Protein 4TV0 (pdb70)

B-factor: mean 57.61, std 27.95, range [18.91, 178.46]

Foldseek 3Di:
DDDDPVQLVVLVVLVVVQVVDDPHDDSRDDDDPVVSVCNVVVSPD

Organism: Drosophila melanogaster (NCBI:txid7227)

Secondary structure (DSSP, 8-state):
----HHHHHHHHHHHHHHTTS-----TTS---HHHHH--HHHH--

Structure (mmCIF, N/CA/C/O backbone):
data_4TV0
#
_entry.id   4TV0
#
_cell.length_a   103.929
_cell.length_b   103.929
_cell.length_c   103.929
_cell.angle_alpha   90.00
_cell.angle_beta   90.00
_cell.angle_gamma   90.00
#
_symmetry.space_group_name_H-M   'P 41 3 2'
#
loop_
_entity.id
_entity.type
_entity.pdbx_description
1 polymer 'Histone RNA hairpin-binding protein'
2 polymer 'RNA (26-MER)'
3 non-polymer 'CALCIUM ION'
#
loop_
_atom_site.group_PDB
_atom_site.id
_atom_site.type_symbol
_atom_site.label_atom_id
_atom_site.label_alt_id
_atom_site.label_comp_id
_atom_site.label_asym_id
_atom_site.label_entity_id
_atom_site.label_seq_id
_atom_site.pdbx_PDB_ins_code
_atom_site.Cartn_x
_atom_site.Cartn_y
_atom_site.Cartn_z
_atom_site.occupancy
_atom_site.B_iso_or_equiv
_atom_site.auth_seq_id
_atom_site.auth_comp_id
_atom_site.auth_asym_id
_atom_site.auth_atom_id
_atom_site.pdbx_PDB_model_num
ATOM 1 N N . THR A 1 5 ? -35.640 16.233 -13.717 1.00 36.46 188 THR A N 1
ATOM 2 C CA . THR A 1 5 ? -34.819 17.162 -14.497 1.00 43.16 188 THR A CA 1
ATOM 3 C C . THR A 1 5 ? -34.970 18.642 -14.099 1.00 41.76 188 THR A C 1
ATOM 4 O O . THR A 1 5 ? -36.070 19.123 -13.914 1.00 42.03 188 THR A O 1
ATOM 8 N N . GLU A 1 6 ? -33.831 19.325 -13.976 1.00 47.12 189 GLU A N 1
ATOM 9 C CA . GLU A 1 6 ? -33.697 20.734 -13.605 1.00 43.51 189 GLU A CA 1
ATOM 10 C C . GLU A 1 6 ? -34.180 21.662 -14.733 1.00 50.84 189 GLU A C 1
ATOM 11 O O . GLU A 1 6 ? -34.071 21.323 -15.923 1.00 51.30 189 GLU A O 1
ATOM 17 N N . ALA A 1 7 ? -34.720 22.828 -14.362 1.00 39.46 190 ALA A N 1
ATOM 18 C CA . ALA A 1 7 ? -35.280 23.774 -15.350 1.00 34.30 190 ALA A CA 1
ATOM 19 C C . ALA A 1 7 ? -34.975 25.240 -15.036 1.00 31.84 190 ALA A C 1
ATOM 20 O O . ALA A 1 7 ? -35.082 26.102 -15.922 1.00 33.56 190 ALA A O 1
ATOM 22 N N . ASP A 1 8 ? -34.580 25.509 -13.788 1.00 29.28 191 ASP A N 1
ATOM 23 C CA . ASP A 1 8 ? -34.202 26.853 -13.358 1.00 31.01 191 ASP A CA 1
ATOM 24 C C . ASP A 1 8 ? -33.107 27.445 -14.225 1.00 35.50 191 ASP A C 1
ATOM 25 O O . ASP A 1 8 ? -32.024 26.884 -14.346 1.00 37.46 191 ASP A O 1
ATOM 30 N N . PRO A 1 9 ? -33.380 28.598 -14.832 1.00 42.17 192 PRO A N 1
ATOM 31 C CA . PRO A 1 9 ? -32.413 29.152 -15.784 1.00 39.28 192 PRO A CA 1
ATOM 32 C C . PRO A 1 9 ? -31.086 29.599 -15.169 1.00 40.85 192 PRO A C 1
ATOM 33 O O . PRO A 1 9 ? -30.100 29.757 -15.893 1.00 44.53 192 PRO A O 1
ATOM 37 N N . ALA A 1 10 ? -31.038 29.811 -13.863 1.00 4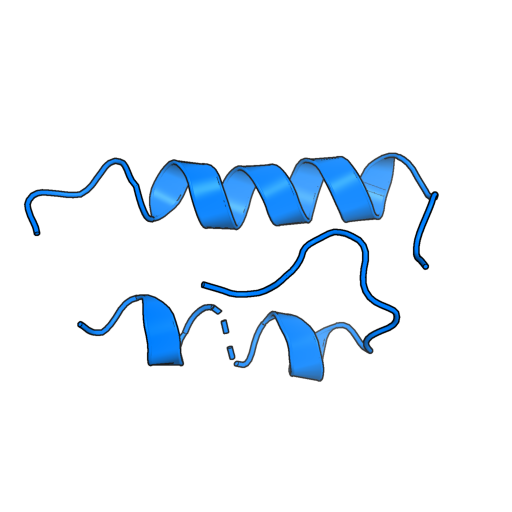1.78 193 ALA A N 1
ATOM 38 C CA . ALA A 1 10 ? -29.773 30.252 -13.279 1.00 38.54 193 ALA A CA 1
ATOM 39 C C . ALA A 1 10 ? -28.872 29.060 -13.028 1.00 38.86 193 ALA A C 1
ATOM 40 O O . ALA A 1 10 ? -27.666 29.142 -13.231 1.00 42.19 193 ALA A O 1
ATOM 42 N N . ILE A 1 11 ? -29.461 27.949 -12.606 1.00 30.96 194 ILE A N 1
ATOM 43 C CA . ILE A 1 11 ? -28.700 26.726 -12.417 1.00 31.83 194 ILE A CA 1
ATOM 44 C C . ILE A 1 11 ? -28.198 26.185 -13.764 1.00 35.40 194 ILE A C 1
ATOM 45 O O . ILE A 1 11 ? -27.009 25.892 -13.925 1.00 36.47 194 ILE A O 1
ATOM 50 N N . LEU A 1 12 ? -29.090 26.095 -14.745 1.00 34.73 195 LEU A N 1
ATOM 51 C CA . LEU A 1 12 ? -28.697 25.614 -16.072 1.00 32.15 195 LEU A CA 1
ATOM 52 C C . LEU A 1 12 ? -27.540 26.405 -16.682 1.00 36.67 195 LEU A C 1
ATOM 53 O O . LEU A 1 12 ? -26.570 25.824 -17.169 1.00 34.68 195 LEU A O 1
ATOM 58 N N . SER A 1 13 ? -27.632 27.729 -16.644 1.00 37.31 196 SER A N 1
ATOM 59 C CA . SER A 1 13 ? -26.607 28.541 -17.285 1.00 30.32 196 SER A CA 1
ATOM 60 C C . SER A 1 13 ? -25.251 28.458 -16.567 1.00 36.04 196 SER A C 1
ATOM 61 O O . SER A 1 13 ? -24.212 28.483 -17.221 1.00 37.62 196 SER A O 1
ATOM 64 N N . ARG A 1 14 ? -25.255 28.346 -15.240 1.00 28.03 197 ARG A N 1
ATOM 65 C CA . ARG A 1 14 ? -24.006 28.204 -14.507 1.00 27.06 197 ARG A CA 1
ATOM 66 C C . ARG A 1 14 ? -23.416 26.823 -14.778 1.00 36.59 197 ARG A C 1
ATOM 67 O O . ARG A 1 14 ? -22.200 26.639 -14.845 1.00 36.44 197 ARG A O 1
ATOM 75 N N . ARG A 1 15 ? -24.282 25.830 -14.890 1.00 31.70 198 ARG A N 1
ATOM 76 C CA . ARG A 1 15 ? -23.784 24.494 -15.117 1.00 32.28 198 ARG A CA 1
ATOM 77 C C . ARG A 1 15 ? -23.175 24.441 -16.521 1.00 32.63 198 ARG A C 1
ATOM 78 O O . ARG A 1 15 ? -22.141 23.810 -16.740 1.00 34.40 198 ARG A O 1
ATOM 86 N N . GLN A 1 16 ? -23.791 25.152 -17.454 1.00 32.13 199 GLN A N 1
ATOM 87 C CA . GLN A 1 16 ? -23.338 25.139 -18.829 1.00 33.71 199 GLN A CA 1
ATOM 88 C C . GLN A 1 16 ? -21.976 25.825 -18.903 1.00 41.93 199 GLN A C 1
ATOM 89 O O . GLN A 1 16 ? -21.165 25.526 -19.775 1.00 47.52 199 GLN A O 1
ATOM 95 N N . LYS A 1 17 ? -21.725 26.723 -17.955 1.00 35.64 200 LYS A N 1
ATOM 96 C CA . LYS A 1 17 ? -20.542 27.560 -17.972 1.00 35.98 200 LYS A CA 1
ATOM 97 C C . LYS A 1 17 ? -19.370 26.731 -17.476 1.00 40.35 200 LYS A C 1
ATOM 98 O O . LYS A 1 17 ? -18.305 26.723 -18.083 1.00 41.40 200 LYS A O 1
ATOM 104 N N . GLN A 1 18 ? -19.579 26.022 -16.373 1.00 44.55 201 GLN A N 1
ATOM 105 C CA . GLN A 1 18 ? -18.590 25.079 -15.864 1.00 45.20 201 GLN A CA 1
ATOM 106 C C . GLN A 1 18 ? -18.178 24.091 -16.962 1.00 46.59 201 GLN A C 1
ATOM 107 O O . GLN A 1 18 ? -17.000 23.754 -17.117 1.00 48.99 201 GLN A O 1
ATOM 113 N N . ILE A 1 19 ? -19.172 23.630 -17.713 1.00 33.58 202 ILE A N 1
ATOM 114 C CA . ILE A 1 19 ? -18.952 22.721 -18.822 1.00 32.61 202 ILE A CA 1
ATOM 115 C C . ILE A 1 19 ? -18.148 23.381 -19.923 1.00 38.09 202 ILE A C 1
ATOM 116 O O . ILE A 1 19 ? -17.138 22.837 -20.353 1.00 38.14 202 ILE A O 1
ATOM 121 N N . ASP A 1 20 ? -18.594 24.555 -20.362 1.00 42.87 203 ASP A N 1
ATOM 122 C CA . ASP A 1 20 ? -17.872 25.314 -21.374 1.00 41.71 203 ASP A CA 1
ATOM 123 C C . ASP A 1 20 ? -16.410 25.455 -21.001 1.00 42.75 2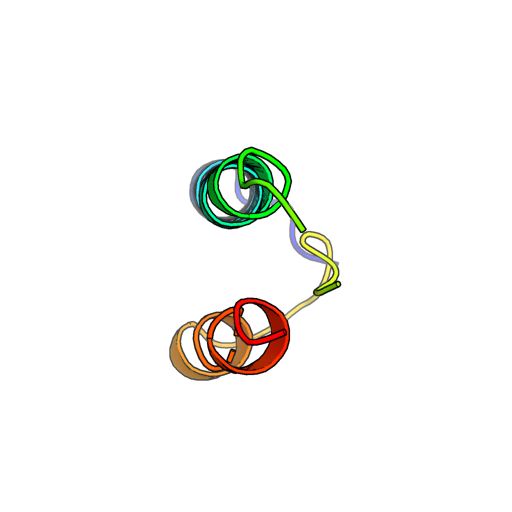03 ASP A C 1
ATOM 124 O O . ASP A 1 20 ? -15.539 25.096 -21.777 1.00 47.04 203 ASP A O 1
ATOM 129 N N . TYR A 1 21 ? -16.156 25.956 -19.801 1.00 39.59 204 TYR A N 1
ATOM 130 C CA . TYR A 1 21 ? -14.812 25.985 -19.249 1.00 42.48 204 TYR A CA 1
ATOM 131 C C . TYR A 1 21 ? -14.077 24.666 -19.480 1.00 50.68 204 TYR A C 1
ATOM 132 O O . TYR A 1 21 ? -12.908 24.661 -19.870 1.00 54.27 204 TYR A O 1
ATOM 141 N N . GLY A 1 22 ? -14.764 23.554 -19.236 1.00 43.04 205 GLY A N 1
ATO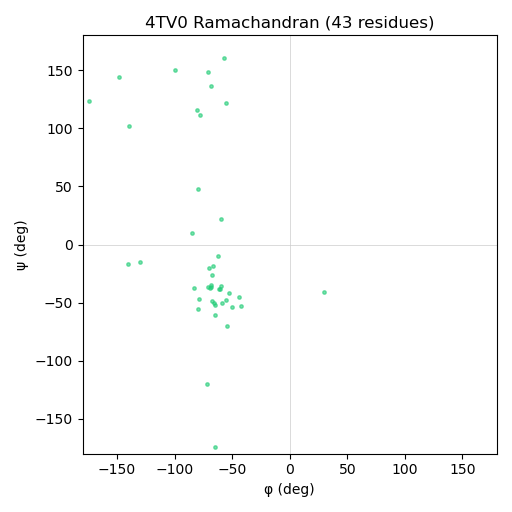M 142 C CA . GLY A 1 22 ? -14.162 22.242 -19.398 1.00 46.81 205 GLY A CA 1
ATOM 143 C C . GLY A 1 22 ? -13.789 21.950 -20.840 1.00 47.85 205 GLY A C 1
ATOM 144 O O . GLY A 1 22 ? -12.634 21.745 -21.165 1.00 55.94 205 GLY A O 1
ATOM 145 N N . LYS A 1 23 ? -14.771 21.944 -21.724 1.00 56.98 206 LYS A N 1
ATOM 146 C CA . LYS A 1 23 ? -14.479 21.720 -23.123 1.00 57.43 206 LYS A CA 1
ATOM 147 C C . LYS A 1 23 ? -13.970 22.994 -23.788 1.00 64.26 206 LYS A C 1
ATOM 148 O O . LYS A 1 23 ? -14.431 23.383 -24.858 1.00 65.11 206 LYS A O 1
ATOM 154 N N . ASN A 1 24 ? -13.017 23.639 -23.126 1.00 78.59 207 ASN A N 1
ATOM 155 C CA . ASN A 1 24 ? -12.284 24.775 -23.679 1.00 79.24 207 ASN A CA 1
ATOM 156 C C . ASN A 1 24 ? -10.790 24.515 -23.487 1.00 83.86 207 ASN A C 1
ATOM 157 O O . ASN A 1 24 ? -9.952 25.157 -24.122 1.00 90.38 207 ASN A O 1
ATOM 162 N N . THR A 1 25 ? -10.474 23.538 -22.633 1.00 59.47 208 THR A N 1
ATOM 163 C CA . THR A 1 25 ? -9.094 23.135 -22.359 1.00 63.56 208 THR A CA 1
ATOM 164 C C . THR A 1 25 ? -8.363 22.519 -23.576 1.00 71.41 208 THR A C 1
ATOM 165 O O . THR A 1 25 ? -8.885 22.500 -24.696 1.00 71.38 208 THR 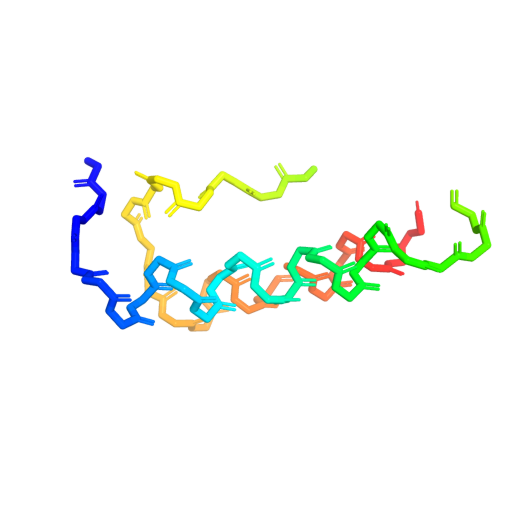A O 1
ATOM 169 N N . ALA A 1 26 ? -7.147 22.027 -23.353 1.00 80.88 209 ALA A N 1
ATOM 170 C CA . ALA A 1 26 ? -6.415 21.315 -24.396 1.00 83.64 209 ALA A CA 1
ATOM 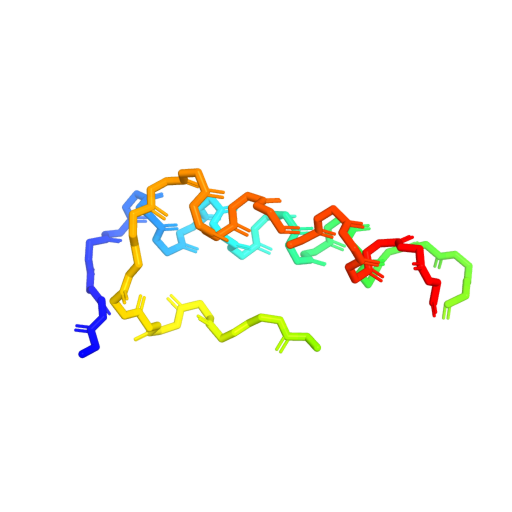171 C C . ALA A 1 26 ? -6.915 19.872 -24.520 1.00 82.42 209 ALA A C 1
ATOM 172 O O . ALA A 1 26 ? -7.336 19.429 -25.597 1.00 82.25 209 ALA A O 1
ATOM 174 N N . ALA A 1 27 ? -6.881 19.150 -23.405 1.00 54.14 210 ALA A N 1
ATOM 175 C CA . ALA A 1 27 ? -7.305 17.758 -23.387 1.00 59.85 210 ALA A CA 1
ATOM 176 C C . ALA A 1 27 ? -8.824 17.607 -23.521 1.00 64.92 210 ALA A C 1
ATOM 177 O O . ALA A 1 27 ? -9.336 17.184 -24.566 1.00 57.93 210 ALA A O 1
ATOM 179 N N . THR A 1 47 ? -18.726 13.415 -18.248 1.00 63.52 230 THR A N 1
ATOM 180 C CA . THR A 1 47 ? -19.315 14.754 -18.331 1.00 69.99 230 THR A CA 1
ATOM 181 C C . THR A 1 47 ? -20.660 14.805 -17.611 1.00 67.06 230 THR A C 1
ATOM 182 O O . THR A 1 47 ? -21.570 14.032 -17.924 1.00 62.38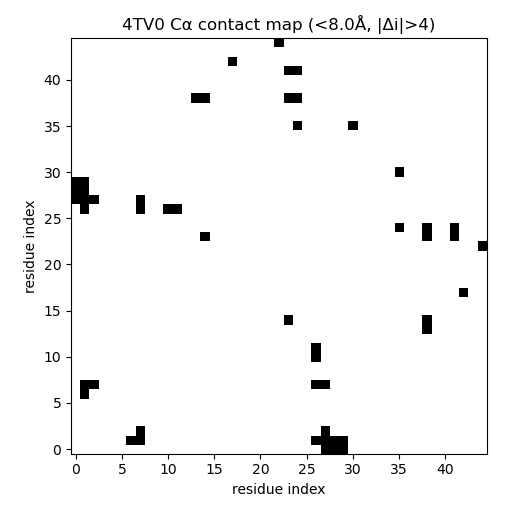 230 THR A O 1
ATOM 184 N N . PRO A 1 48 ? -20.785 15.721 -16.637 1.00 52.68 231 PRO A N 1
ATOM 185 C CA . PRO A 1 48 ? -21.970 15.844 -15.779 1.00 46.90 231 PRO A CA 1
ATOM 186 C C . PRO A 1 48 ? -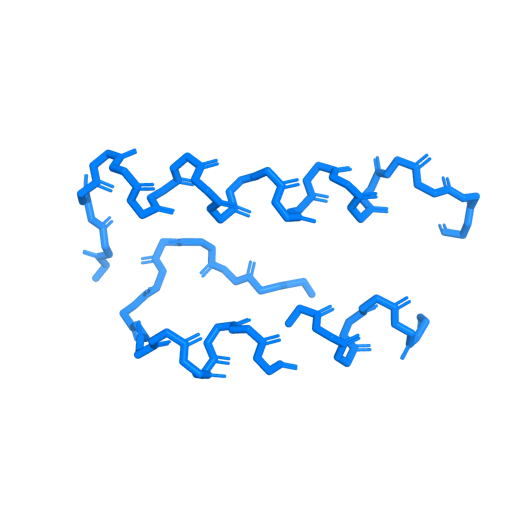23.181 16.336 -16.565 1.00 41.25 231 PRO A C 1
ATOM 187 O O . PRO A 1 48 ? -23.048 17.243 -17.375 1.00 43.33 231 PRO A O 1
ATOM 191 N N . ASN A 1 49 ? -24.340 15.731 -16.340 1.00 32.12 232 ASN A N 1
ATOM 192 C CA . ASN A 1 49 ? -25.559 16.131 -17.029 1.00 34.93 232 ASN A CA 1
ATOM 193 C C . ASN A 1 49 ? -26.184 17.358 -16.370 1.00 30.43 232 ASN A C 1
ATOM 194 O O . ASN A 1 49 ? -26.598 17.298 -15.222 1.00 30.78 232 ASN A O 1
ATOM 199 N N . LYS A 1 50 ? -26.247 18.468 -17.095 1.00 34.28 233 LYS A N 1
ATOM 200 C CA . LYS A 1 50 ? -26.742 19.721 -16.530 1.00 34.97 233 LYS A CA 1
ATOM 201 C C . LYS A 1 50 ? -28.244 19.661 -16.264 1.00 39.17 233 LYS A C 1
ATOM 202 O O . LYS A 1 50 ? -28.775 20.423 -15.457 1.00 37.43 233 LYS A O 1
ATOM 208 N N . TYR A 1 51 ? -28.921 18.730 -16.925 1.00 40.03 234 TYR A N 1
ATOM 209 C CA . TYR A 1 51 ? -30.363 18.610 -16.784 1.00 35.85 234 TYR A CA 1
ATOM 210 C C . TYR A 1 51 ? -30.753 17.766 -15.588 1.00 34.70 234 TYR A C 1
ATOM 211 O O . TYR A 1 51 ? -31.907 17.414 -15.430 1.00 37.89 234 TYR A O 1
ATOM 220 N N . GLY A 1 52 ? -29.800 17.436 -14.733 1.00 28.18 235 GLY A N 1
ATOM 221 C CA . GLY A 1 52 ? -30.098 16.527 -13.632 1.00 26.56 235 GLY A CA 1
ATOM 222 C C . GLY A 1 52 ? -30.351 17.193 -12.291 1.00 25.68 235 GLY A C 1
ATOM 223 O O . GLY A 1 52 ? -29.819 18.254 -12.000 1.00 28.97 235 GLY A O 1
ATOM 224 N N . LYS A 1 53 ? -31.175 16.569 -11.466 1.00 30.59 236 LYS A N 1
ATOM 225 C CA . LYS A 1 53 ? -31.448 17.094 -10.145 1.00 28.07 236 LYS A CA 1
ATOM 226 C C . LYS A 1 53 ? -30.288 16.762 -9.212 1.00 33.80 236 LYS A C 1
ATOM 227 O O . LYS A 1 53 ? -30.055 15.594 -8.877 1.00 32.05 236 LYS A O 1
ATOM 233 N N . TYR A 1 54 ? -29.558 17.795 -8.797 1.00 31.30 237 TYR A N 1
ATOM 234 C CA . TYR A 1 54 ? -28.447 17.623 -7.860 1.00 31.80 237 TYR A CA 1
ATOM 235 C C . TYR A 1 54 ? -28.278 18.830 -6.987 1.00 31.29 237 TYR A C 1
ATOM 236 O O . TYR A 1 54 ? -28.406 19.962 -7.462 1.00 38.67 237 TYR A O 1
ATOM 245 N N . SER A 1 55 ? -27.910 18.585 -5.735 1.00 24.24 238 SER A N 1
ATOM 246 C CA . SER A 1 55 ? -27.419 19.631 -4.849 1.00 24.05 238 SER A CA 1
ATOM 247 C C . SER A 1 55 ? -26.196 20.340 -5.465 1.00 33.00 238 SER A C 1
ATOM 248 O O . SER A 1 55 ? -25.502 19.795 -6.328 1.00 32.03 238 SER A O 1
ATOM 251 N N . ARG A 1 56 ? -25.914 21.541 -4.978 1.00 38.85 239 ARG A N 1
ATOM 252 C CA . ARG A 1 56 ? -24.779 22.324 -5.440 1.00 37.53 239 ARG A CA 1
ATOM 253 C C . ARG A 1 56 ? -23.414 21.616 -5.257 1.00 45.40 239 ARG A C 1
ATOM 254 O O . ARG A 1 56 ? -22.625 21.529 -6.206 1.00 47.27 239 ARG A O 1
ATOM 262 N N . ARG A 1 57 ? -23.144 21.108 -4.052 1.00 41.03 240 ARG A N 1
ATOM 263 C CA . ARG A 1 57 ? -21.912 20.365 -3.771 1.00 41.21 240 ARG A CA 1
ATOM 264 C C . ARG A 1 57 ? -21.796 19.135 -4.666 1.00 45.21 240 ARG A C 1
ATOM 265 O O . ARG A 1 57 ? -20.705 18.753 -5.090 1.00 54.63 240 ARG A O 1
ATOM 273 N N . ALA A 1 58 ? -22.928 18.516 -4.954 1.00 45.91 241 ALA A N 1
ATOM 274 C CA . ALA A 1 58 ? -22.936 17.323 -5.772 1.00 42.46 241 ALA A CA 1
ATOM 275 C C . ALA A 1 58 ? -22.499 17.622 -7.198 1.00 46.14 241 ALA A C 1
ATOM 276 O O . ALA A 1 58 ? -21.618 16.955 -7.736 1.00 55.62 241 ALA A O 1
ATOM 278 N N . PHE A 1 59 ? -23.094 18.633 -7.817 1.00 39.48 242 PHE A N 1
ATOM 279 C CA . PHE A 1 59 ? -22.714 18.961 -9.188 1.00 35.95 242 PHE A CA 1
ATOM 280 C C . PHE A 1 59 ? -21.302 19.531 -9.256 1.00 39.55 242 PHE A C 1
ATOM 281 O O . PHE A 1 59 ? -20.545 19.268 -10.197 1.00 38.54 242 PHE A O 1
ATOM 289 N N . ASP A 1 60 ? -20.958 20.329 -8.255 1.00 42.06 243 ASP A N 1
ATOM 290 C CA . ASP A 1 60 ? -19.621 20.877 -8.175 1.00 44.68 243 ASP A CA 1
ATOM 291 C C . ASP A 1 60 ? -18.559 19.777 -8.042 1.00 48.53 243 ASP A C 1
ATOM 292 O O . ASP A 1 60 ? -17.482 19.869 -8.636 1.00 44.91 243 ASP A O 1
ATOM 297 N N . GLY A 1 61 ? -18.882 18.738 -7.277 1.00 56.00 244 GLY A N 1
ATOM 298 C CA . GLY A 1 61 ? -18.013 17.585 -7.132 1.00 56.62 244 GLY A CA 1
ATOM 299 C C . GLY A 1 61 ? -17.709 16.850 -8.431 1.00 60.00 244 GLY A C 1
ATOM 300 O O . GLY A 1 61 ? -16.561 16.507 -8.685 1.00 64.68 244 GLY A O 1
ATOM 309 N N . VAL A 1 63 ? -17.887 17.993 -11.511 1.00 46.46 246 VAL A N 1
ATOM 310 C CA . VAL A 1 63 ? -17.196 18.876 -12.437 1.00 47.33 246 VAL A CA 1
ATOM 311 C C . VAL A 1 63 ? -15.692 18.901 -12.133 1.00 47.91 246 VAL A C 1
ATOM 312 O O . VAL A 1 63 ? -14.860 18.878 -13.043 1.00 44.77 246 VAL A O 1
ATOM 316 N N . LYS A 1 64 ? -15.378 18.936 -10.840 1.00 49.89 247 LYS A N 1
ATOM 317 C CA . LYS A 1 64 ? -14.018 18.864 -10.327 1.00 49.06 247 LYS A CA 1
ATOM 318 C C . LYS A 1 64 ? -13.331 17.617 -10.868 1.00 53.34 247 LYS A C 1
ATOM 319 O O . LYS A 1 64 ? -12.427 17.712 -11.698 1.00 55.18 247 LYS A O 1
ATOM 325 N N . ILE A 1 65 ? -13.770 16.456 -10.392 1.00 41.95 248 ILE A N 1
ATOM 326 C CA . ILE A 1 65 ? -13.306 15.179 -10.916 1.00 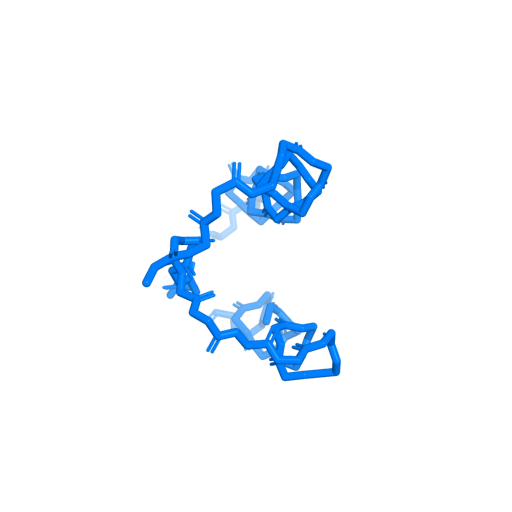42.82 248 ILE A CA 1
ATOM 327 C C . ILE A 1 65 ? -13.200 15.174 -12.447 1.00 44.82 248 ILE A C 1
ATOM 328 O O . ILE A 1 65 ? -12.159 14.858 -12.995 1.00 50.89 248 ILE A O 1
ATOM 333 N N . TRP A 1 66 ? -14.266 15.549 -13.136 1.00 36.40 249 TRP A N 1
ATOM 334 C CA . TRP A 1 66 ? -14.250 15.491 -14.589 1.00 40.11 249 TRP A CA 1
ATOM 335 C C . TRP A 1 66 ? -13.161 16.382 -15.154 1.00 46.35 249 TRP A C 1
ATOM 336 O O . TRP A 1 66 ? -12.500 16.013 -16.113 1.00 55.59 249 TRP A O 1
ATOM 347 N N . ARG A 1 67 ? -12.957 17.547 -14.553 1.00 47.98 250 ARG A N 1
ATOM 348 C CA . ARG A 1 67 ? -11.919 18.455 -15.037 1.00 49.48 250 ARG A CA 1
ATOM 349 C C . ARG A 1 67 ? -10.498 17.865 -14.938 1.00 55.19 250 ARG A C 1
ATOM 350 O O . ARG A 1 67 ? -9.549 18.439 -15.465 1.00 50.61 250 ARG A O 1
ATOM 358 N N . LYS A 1 68 ? -10.357 16.733 -14.253 1.00 70.14 251 LYS A N 1
ATOM 359 C CA . LYS A 1 68 ? -9.096 15.993 -14.235 1.00 73.61 251 LYS A CA 1
ATOM 360 C C . LYS A 1 68 ? -9.341 14.478 -14.314 1.00 75.87 251 LYS A C 1
ATOM 361 O O . LYS A 1 68 ? -9.704 13.845 -13.321 1.00 78.08 251 LYS A O 1
ATOM 367 N N . SER A 1 69 ? -9.158 13.874 -15.484 1.00 67.81 252 SER A N 1
ATOM 368 C CA . SER A 1 69 ? -8.704 14.505 -16.716 1.00 71.65 252 SER A CA 1
ATOM 369 C C . SER A 1 69 ? -9.450 13.646 -17.733 1.00 78.15 252 SER A C 1
ATOM 370 O O . SER A 1 69 ? -9.537 12.435 -17.514 1.00 76.02 252 SER A O 1
#

Sequence (45 aa):
TEADPAILSRRQKQIDYGKNTAATPNKYGKYSRRAFDGVKIWRKS

Radius of gyration: 10.45 Å; Cα contacts (8 Å, |Δi|>4): 26; chains: 1; bounding box: 29×16×21 Å

GO terms:
  GO:0005634 nucleus (C, IDA)
  GO:0005737 cytoplasm (C, IDA)
  GO:0035613 RNA stem-loop binding (F, IDA)
  GO:0006398 mRNA 3'-end processing by stem-loop binding and cleavage (P, IDA)
  GO:0006398 mRNA 3'-end processing by stem-loop binding and cleavage (P, IMP)
  GO:0007076 mitotic chromosome condensation (P, IMP)
  GO:0035613 RNA stem-loop binding (F, IMP)
  GO:1990825 sequence-specific mRNA binding (F, IMP)
  GO:0005515 protein binding (F, IPI)

InterPro domains:
  IPR026502 Histone RNA stem-loop-binding protein SLBP1/SLBP2 [PTHR17408] (11-266)
  IPR029344 Histone RNA hairpin-binding protein, RNA-binding domain [PF15247] (191-258)
  IPR038294 SLBP, RNA-binding domain superfamily [G3DSA:1.10.8.1120] (184-258)

Solvent-accessible surface area: 3686 Å² total

Nearest PDB structures (foldseek):
  4tv0-assembly1_A  TM=1.023E+00  e=6.867E-06  Drosophila melanogaster